Protein AF-A0A9R1WV50-F1 (afdb_monomer_lite)

pLDDT: mean 93.15, std 8.37, range [41.62, 98.31]

Secondary structure (DSSP, 8-state):
--------S-----------TTTTBGGGTBPP-GGGPPP----------S----SSS--GGGGSTTSGGGSGGGSS--HHHHHHHHHHHHHH----TTT-TTT-SS--GGGG--

Organism: Lactuca sativa (NCBI:txid4236)

Sequence (114 aa):
MNGVGFPNKAMQLVVSLWDGSSWATDGGKTKANWAHAPFLAHFQDFRIDGCVSSPSGPNKDCYSSRYPWNNQRFWQLNSRQLRAYENVKRKYMNYDYCTDRSRYRVPPPECHEW

Foldseek 3Di:
DDDDDDDDADDDDDDDDDFPCCQDPPGNPDGDDCVPDDDDDDDDDPDDDADDQDRVGGDPCRCPVVRVCNDPVNPDDDPVRVVVVVVCCVPPDPDDQQPPCVVPVPGDPVSPPD

Structure (mmCIF, N/CA/C/O backbone):
data_AF-A0A9R1WV50-F1
#
_entry.id   AF-A0A9R1WV50-F1
#
loop_
_atom_site.group_PDB
_atom_site.id
_atom_site.type_symbol
_atom_site.label_atom_id
_atom_site.label_alt_id
_atom_site.label_comp_id
_atom_site.label_asym_id
_atom_site.label_entity_id
_atom_site.label_seq_id
_atom_site.pdbx_PDB_ins_code
_atom_site.Cartn_x
_atom_site.Cartn_y
_atom_site.Cartn_z
_atom_site.occupancy
_atom_site.B_iso_or_equiv
_atom_site.auth_seq_id
_atom_site.auth_comp_id
_atom_site.auth_asym_id
_atom_site.auth_atom_id
_atom_site.pdbx_PDB_model_num
ATOM 1 N N . MET A 1 1 ? -0.495 -20.657 21.610 1.00 41.62 1 MET A N 1
ATOM 2 C CA . MET A 1 1 ? -0.640 -20.436 20.157 1.00 41.62 1 MET A CA 1
ATOM 3 C C . MET A 1 1 ? -0.513 -18.942 19.936 1.00 41.62 1 MET A C 1
ATOM 5 O O . MET A 1 1 ? -1.346 -18.210 20.451 1.00 41.62 1 MET A O 1
ATOM 9 N N . ASN A 1 2 ? 0.562 -18.485 19.298 1.00 59.00 2 ASN A N 1
ATOM 10 C CA . ASN A 1 2 ? 0.719 -17.067 18.972 1.00 59.00 2 ASN A CA 1
ATOM 11 C C . ASN A 1 2 ? 0.023 -16.838 17.626 1.00 59.00 2 ASN A C 1
ATOM 13 O O . ASN A 1 2 ? 0.347 -17.530 16.664 1.00 59.00 2 ASN A O 1
ATOM 17 N N . GLY A 1 3 ? -0.972 -15.951 17.586 1.00 78.00 3 GLY A N 1
ATOM 18 C CA . GLY A 1 3 ? -1.656 -15.579 16.345 1.00 78.00 3 GLY A CA 1
ATOM 19 C C . GLY A 1 3 ? -0.757 -14.772 15.402 1.00 78.00 3 GLY A C 1
ATOM 20 O O . GLY A 1 3 ? 0.368 -14.411 15.753 1.00 78.00 3 GLY A O 1
ATOM 21 N N . VAL A 1 4 ? -1.267 -14.466 14.209 1.00 88.56 4 VAL A N 1
ATOM 22 C CA . VAL A 1 4 ? -0.614 -13.537 13.274 1.00 88.56 4 VAL A CA 1
ATOM 23 C C . VAL A 1 4 ? -0.694 -12.117 13.843 1.00 88.56 4 VAL A C 1
ATOM 25 O O . VAL A 1 4 ? -1.720 -11.709 14.387 1.00 88.56 4 VAL A O 1
ATOM 28 N N . GLY A 1 5 ? 0.405 -11.363 13.767 1.00 90.81 5 GLY A N 1
ATOM 29 C CA . GLY A 1 5 ? 0.440 -9.982 14.245 1.00 90.81 5 GLY A CA 1
ATOM 30 C C . GLY A 1 5 ? -0.472 -9.077 13.414 1.00 90.81 5 GLY A C 1
ATOM 31 O O . GLY A 1 5 ? -0.422 -9.112 12.189 1.00 90.81 5 GLY A O 1
ATOM 32 N N . PHE A 1 6 ? -1.264 -8.235 14.078 1.00 91.31 6 PHE A N 1
ATOM 33 C CA . PHE A 1 6 ? -2.119 -7.237 13.431 1.00 91.31 6 PHE A CA 1
ATOM 34 C C . PHE A 1 6 ? -1.650 -5.811 13.778 1.00 91.31 6 PHE A C 1
ATOM 36 O O . PHE A 1 6 ? -1.229 -5.586 14.921 1.00 91.31 6 PHE A O 1
ATOM 43 N N . PRO A 1 7 ? -1.707 -4.837 12.843 1.00 91.81 7 PRO A N 1
ATOM 44 C CA . PRO A 1 7 ? -1.310 -3.456 13.116 1.00 91.81 7 PRO A CA 1
ATOM 45 C C . PRO A 1 7 ? -2.037 -2.865 14.333 1.00 91.81 7 PRO A C 1
ATOM 47 O O . PRO A 1 7 ? -3.260 -2.770 14.356 1.00 91.81 7 PRO A O 1
ATOM 50 N N . ASN A 1 8 ? -1.278 -2.457 15.355 1.00 89.31 8 ASN A N 1
ATOM 51 C CA . ASN A 1 8 ? -1.826 -1.963 16.629 1.00 89.31 8 ASN A CA 1
ATOM 52 C C . ASN A 1 8 ? -1.103 -0.725 17.192 1.00 89.31 8 ASN A C 1
ATOM 54 O O . ASN A 1 8 ? -1.302 -0.351 18.350 1.00 89.31 8 ASN A O 1
ATOM 58 N N . LYS A 1 9 ? -0.230 -0.102 16.396 1.00 90.88 9 LYS A N 1
ATOM 59 C CA . LYS A 1 9 ? 0.513 1.110 16.762 1.00 90.88 9 LYS A CA 1
ATOM 60 C C . LYS A 1 9 ? 0.006 2.291 15.946 1.00 90.88 9 LYS A C 1
ATOM 62 O O . LYS A 1 9 ? -0.463 2.111 14.827 1.00 90.88 9 LYS A O 1
ATOM 67 N N . ALA A 1 10 ? 0.120 3.494 16.506 1.00 93.31 10 ALA A N 1
ATOM 68 C CA . ALA A 1 10 ? -0.135 4.719 15.758 1.00 93.31 10 ALA A CA 1
ATOM 69 C C . ALA A 1 10 ? 0.799 4.792 14.537 1.00 93.31 10 ALA A C 1
ATOM 71 O O . ALA A 1 10 ? 1.978 4.449 14.638 1.00 93.31 10 ALA A O 1
ATOM 72 N N . MET A 1 11 ? 0.263 5.227 13.398 1.00 93.50 11 MET A N 1
ATOM 73 C CA . MET A 1 11 ? 0.974 5.296 12.119 1.00 93.50 11 MET A CA 1
ATOM 74 C C . MET A 1 11 ? 0.924 6.712 11.547 1.00 93.50 11 MET A C 1
ATOM 76 O O . MET A 1 11 ? 0.076 7.518 11.928 1.00 93.50 11 MET A O 1
ATOM 80 N N . GLN A 1 12 ? 1.818 6.987 10.601 1.00 92.81 12 GLN A N 1
ATOM 81 C CA . GLN A 1 12 ? 1.859 8.225 9.827 1.00 92.81 12 GLN A CA 1
ATOM 82 C C . GLN A 1 12 ? 1.684 7.920 8.338 1.00 92.81 12 GLN A C 1
ATOM 84 O O . GLN A 1 12 ? 2.138 6.880 7.856 1.00 92.81 12 GLN A O 1
ATOM 89 N N . LEU A 1 13 ? 1.046 8.834 7.610 1.00 92.69 13 LEU A N 1
ATOM 90 C CA . LEU A 1 13 ? 0.956 8.765 6.155 1.00 92.69 13 LEU A CA 1
ATOM 91 C C . LEU A 1 13 ? 2.217 9.379 5.545 1.00 92.69 13 LEU A C 1
ATOM 93 O O . LEU A 1 13 ? 2.600 10.493 5.896 1.00 92.69 13 LEU A O 1
ATOM 97 N N . VAL A 1 14 ? 2.852 8.647 4.632 1.00 94.56 14 VAL A N 1
ATOM 98 C CA . VAL A 1 14 ? 4.064 9.077 3.925 1.00 94.56 14 VAL A CA 1
ATOM 99 C C . VAL A 1 14 ? 3.858 8.846 2.436 1.00 94.56 14 VAL A C 1
ATOM 101 O O . VAL A 1 14 ? 3.403 7.780 2.027 1.00 94.56 14 VAL A O 1
ATOM 104 N N . VAL A 1 15 ? 4.217 9.838 1.626 1.00 94.25 15 VAL A N 1
ATOM 105 C CA . VAL A 1 15 ? 4.205 9.763 0.162 1.00 94.25 15 VAL A CA 1
ATOM 106 C C . VAL A 1 15 ? 5.616 10.060 -0.328 1.00 94.25 15 VAL A C 1
ATOM 108 O O . VAL A 1 15 ? 6.266 10.974 0.173 1.00 94.25 15 VAL A O 1
ATOM 111 N N . SER A 1 16 ? 6.112 9.270 -1.280 1.00 95.69 16 SER A N 1
ATOM 112 C CA . SER A 1 16 ? 7.456 9.438 -1.834 1.00 95.69 16 SER A CA 1
ATOM 113 C C . SER A 1 16 ? 7.510 9.009 -3.298 1.00 95.69 16 SER A C 1
ATOM 115 O O . SER A 1 16 ? 6.767 8.125 -3.723 1.00 95.69 16 SER A O 1
ATOM 117 N N . LEU A 1 17 ? 8.410 9.634 -4.054 1.00 97.25 17 LEU A N 1
ATOM 118 C CA . LEU A 1 17 ? 8.846 9.216 -5.384 1.00 97.25 17 LEU A CA 1
ATOM 119 C C . LEU A 1 17 ? 10.359 9.007 -5.298 1.00 97.25 17 LEU A C 1
ATOM 121 O O . LEU A 1 17 ? 11.080 9.930 -4.924 1.00 97.25 17 LEU A O 1
ATOM 125 N N . TRP A 1 18 ? 10.831 7.795 -5.581 1.00 97.12 18 TRP A N 1
ATOM 126 C CA . TRP A 1 18 ? 12.237 7.427 -5.410 1.00 97.12 18 TRP A CA 1
ATOM 127 C C . TRP A 1 18 ? 12.665 6.335 -6.399 1.00 97.12 18 TRP A C 1
ATOM 129 O O . TRP A 1 18 ? 11.828 5.671 -7.010 1.00 97.12 18 TRP A O 1
ATOM 139 N N . ASP A 1 19 ? 13.978 6.161 -6.561 1.00 97.94 19 ASP A N 1
ATOM 140 C CA . ASP A 1 19 ? 14.565 5.196 -7.497 1.00 97.94 19 ASP A CA 1
ATOM 141 C C . ASP A 1 19 ? 14.640 3.777 -6.904 1.00 97.94 19 ASP A C 1
ATOM 143 O O . ASP A 1 19 ? 15.530 3.452 -6.118 1.00 97.94 19 ASP A O 1
ATOM 147 N N . GLY A 1 20 ? 13.716 2.915 -7.332 1.00 97.62 20 GLY A N 1
ATOM 148 C CA . GLY A 1 20 ? 13.655 1.496 -6.973 1.00 97.62 20 GLY A CA 1
ATOM 149 C C . GLY A 1 20 ? 14.373 0.549 -7.942 1.00 97.62 20 GLY A C 1
ATOM 150 O O . GLY A 1 20 ? 14.023 -0.630 -7.995 1.00 97.62 20 GLY A O 1
ATOM 151 N N . SER A 1 21 ? 15.345 1.018 -8.733 1.00 98.00 21 SER A N 1
ATOM 152 C CA . SER A 1 21 ? 15.966 0.263 -9.839 1.00 98.00 21 SER A CA 1
ATOM 153 C C . SER A 1 21 ? 16.538 -1.115 -9.477 1.00 98.00 21 SER A C 1
ATOM 155 O O . SER A 1 21 ? 16.787 -1.930 -10.367 1.00 98.00 21 SER A O 1
ATOM 157 N N . SER A 1 22 ? 16.791 -1.417 -8.202 1.00 97.94 22 SER A N 1
ATOM 158 C CA . SER A 1 22 ? 17.239 -2.751 -7.783 1.00 97.94 22 SER A CA 1
ATOM 159 C C . SER A 1 22 ? 16.140 -3.819 -7.838 1.00 97.94 22 SER A C 1
ATOM 161 O O . SER A 1 22 ? 16.486 -4.994 -7.893 1.00 97.94 22 SER A O 1
ATOM 163 N N . TRP A 1 23 ? 14.853 -3.447 -7.868 1.00 97.31 23 TRP A N 1
ATOM 164 C CA . TRP A 1 23 ? 13.744 -4.413 -7.799 1.00 97.31 23 TRP A CA 1
ATOM 165 C C . TRP A 1 23 ? 12.462 -4.021 -8.557 1.00 97.31 23 TRP A C 1
ATOM 167 O O . TRP A 1 23 ? 11.707 -4.913 -8.935 1.00 97.31 23 TRP A O 1
ATOM 177 N N . ALA A 1 24 ? 12.197 -2.729 -8.784 1.00 97.31 24 ALA A N 1
ATOM 178 C CA . ALA A 1 24 ? 10.865 -2.228 -9.145 1.00 97.31 24 ALA A CA 1
ATOM 179 C C . ALA A 1 24 ? 10.330 -2.718 -10.504 1.00 97.31 24 ALA A C 1
ATOM 181 O O . ALA A 1 24 ? 9.182 -3.150 -10.586 1.00 97.31 24 ALA A O 1
ATOM 182 N N . THR A 1 25 ? 11.150 -2.679 -11.557 1.00 97.19 25 THR A N 1
ATOM 183 C CA . THR A 1 25 ? 10.733 -3.055 -12.920 1.00 97.19 25 THR A CA 1
ATOM 184 C C . THR A 1 25 ? 11.435 -4.336 -13.349 1.00 97.19 25 THR A C 1
ATOM 186 O O . THR A 1 25 ? 12.661 -4.433 -13.274 1.00 97.19 25 THR A O 1
ATOM 189 N N . ASP A 1 26 ? 10.663 -5.336 -13.782 1.00 96.12 26 ASP A N 1
ATOM 190 C CA . ASP A 1 26 ? 11.155 -6.656 -14.207 1.00 96.12 26 ASP A CA 1
ATOM 191 C C . ASP A 1 26 ? 12.059 -7.347 -13.169 1.00 96.12 26 ASP A C 1
ATOM 193 O O . ASP A 1 26 ? 13.071 -7.967 -13.508 1.00 96.12 26 ASP A O 1
ATOM 197 N N . GLY A 1 27 ? 11.738 -7.189 -11.880 1.00 95.38 27 GLY A N 1
ATOM 198 C CA . GLY A 1 27 ? 12.573 -7.686 -10.782 1.00 95.38 27 GLY A CA 1
ATOM 199 C C . GLY A 1 27 ? 13.946 -7.009 -10.712 1.00 95.38 27 GLY A C 1
ATOM 200 O O . GLY A 1 27 ? 14.916 -7.627 -10.284 1.00 95.38 27 GLY A O 1
ATOM 201 N N . GLY A 1 28 ? 14.046 -5.763 -11.183 1.00 97.50 28 GLY A N 1
ATOM 202 C CA . GLY A 1 28 ? 15.273 -4.972 -11.210 1.00 97.50 28 GLY A CA 1
ATOM 203 C C . GLY A 1 28 ? 16.093 -5.097 -12.495 1.00 97.50 28 GLY A C 1
ATOM 204 O O . GLY A 1 28 ? 17.185 -4.533 -12.555 1.00 97.50 28 GLY A O 1
ATOM 205 N N . LYS A 1 29 ? 15.621 -5.812 -13.524 1.00 97.88 29 LYS A N 1
ATOM 206 C CA . LYS A 1 29 ? 16.334 -5.917 -14.814 1.00 97.88 29 LYS A CA 1
ATOM 207 C C . LYS A 1 29 ? 16.284 -4.614 -15.610 1.00 97.88 29 LYS A C 1
ATOM 209 O O . LYS A 1 29 ? 17.280 -4.237 -16.222 1.00 97.88 29 LYS A O 1
ATOM 214 N N . THR A 1 30 ? 15.158 -3.909 -15.549 1.00 97.94 30 THR A N 1
ATOM 215 C CA . THR A 1 30 ? 14.962 -2.629 -16.232 1.00 97.94 30 THR A CA 1
ATOM 216 C C . THR A 1 30 ? 15.233 -1.491 -15.248 1.00 97.94 30 THR A C 1
ATOM 218 O O . THR A 1 30 ? 14.584 -1.390 -14.208 1.00 97.94 30 THR A O 1
ATOM 221 N N . LYS A 1 31 ? 16.233 -0.655 -15.550 1.00 98.00 31 LYS A N 1
ATOM 222 C CA . LYS A 1 31 ? 16.695 0.452 -14.694 1.00 98.00 31 LYS A CA 1
ATOM 223 C C . LYS A 1 31 ? 16.031 1.769 -15.089 1.00 98.00 31 LYS A C 1
ATOM 225 O O . LYS A 1 31 ? 15.657 1.948 -16.248 1.00 98.00 31 LYS A O 1
ATOM 230 N N . ALA A 1 32 ? 15.927 2.703 -14.147 1.00 97.38 32 ALA A N 1
ATOM 231 C CA . ALA A 1 32 ? 15.478 4.056 -14.446 1.00 97.38 32 ALA A CA 1
ATOM 232 C C . ALA A 1 32 ? 16.416 4.716 -15.471 1.00 97.38 32 ALA A C 1
ATOM 234 O O . ALA A 1 32 ? 17.627 4.803 -15.263 1.00 97.38 32 ALA A O 1
ATOM 235 N N . ASN A 1 33 ? 15.855 5.188 -16.586 1.00 97.62 33 ASN A N 1
ATOM 236 C CA . ASN A 1 33 ? 16.608 5.961 -17.564 1.00 97.62 33 ASN A CA 1
ATOM 237 C C . ASN A 1 33 ? 16.513 7.452 -17.231 1.00 97.62 33 ASN A C 1
ATOM 239 O O . ASN A 1 33 ? 15.540 8.120 -17.581 1.00 97.62 33 ASN A O 1
ATOM 243 N N . TRP A 1 34 ? 17.550 7.974 -16.585 1.00 97.50 34 TRP A N 1
ATOM 244 C CA . TRP A 1 34 ? 17.626 9.368 -16.152 1.00 97.50 34 TRP A CA 1
ATOM 245 C C . TRP A 1 34 ? 17.688 10.388 -17.297 1.00 97.50 34 TRP A C 1
ATOM 247 O O . TRP A 1 34 ? 17.440 11.565 -17.058 1.00 97.50 34 TRP A O 1
ATOM 257 N N . ALA A 1 35 ? 17.918 9.959 -18.543 1.00 98.31 35 ALA A N 1
ATOM 258 C CA . ALA A 1 35 ? 17.764 10.834 -19.708 1.00 98.31 35 ALA A CA 1
ATOM 259 C C . ALA A 1 35 ? 16.307 11.297 -19.922 1.00 98.31 35 ALA A C 1
ATOM 261 O O . ALA A 1 35 ? 16.082 12.290 -20.606 1.00 98.31 35 ALA A O 1
ATOM 262 N N . HIS A 1 36 ? 15.322 10.603 -19.337 1.00 97.44 36 HIS A N 1
ATOM 263 C CA . HIS A 1 36 ? 13.903 10.981 -19.379 1.00 97.44 36 HIS A CA 1
ATOM 264 C C . HIS A 1 36 ? 13.452 11.818 -18.172 1.00 97.44 36 HIS A C 1
ATOM 266 O O . HIS A 1 36 ? 12.255 12.024 -17.980 1.00 97.44 36 HIS A O 1
ATOM 272 N N . ALA A 1 37 ? 14.382 12.275 -17.333 1.00 97.06 37 ALA A N 1
ATOM 273 C CA . ALA A 1 37 ? 14.058 13.160 -16.224 1.00 97.06 37 ALA A CA 1
ATOM 274 C C . ALA A 1 37 ? 13.533 14.530 -16.728 1.00 97.06 37 ALA A C 1
ATOM 276 O O . ALA A 1 37 ? 13.921 14.973 -17.811 1.00 97.06 37 ALA A O 1
ATOM 277 N N . PRO A 1 38 ? 12.699 15.237 -15.937 1.00 97.56 38 PRO A N 1
ATOM 278 C CA . PRO A 1 38 ? 12.268 14.901 -14.578 1.00 97.56 38 PRO A CA 1
ATOM 279 C C . PRO A 1 38 ? 11.152 13.846 -14.524 1.00 97.56 38 PRO A C 1
ATOM 281 O O . PRO A 1 38 ? 10.206 13.871 -15.307 1.00 97.56 38 PRO A O 1
ATOM 284 N N . PHE A 1 39 ? 11.223 12.963 -13.525 1.00 97.75 39 PHE A N 1
ATOM 285 C CA . PHE A 1 39 ? 10.110 12.084 -13.165 1.00 97.75 39 PHE A CA 1
ATOM 286 C C . PHE A 1 39 ? 9.163 12.845 -12.237 1.00 97.75 39 PHE A C 1
ATOM 288 O O . PHE A 1 39 ? 9.560 13.247 -11.144 1.00 97.75 39 PHE A O 1
ATOM 295 N N . LEU A 1 40 ? 7.925 13.065 -12.675 1.00 97.81 40 LEU A N 1
ATOM 296 C CA . LEU A 1 40 ? 6.952 13.881 -11.952 1.00 97.81 40 LEU A CA 1
ATOM 297 C C . LEU A 1 40 ? 5.765 13.031 -11.500 1.00 97.81 40 LEU A C 1
ATOM 299 O O . LEU A 1 40 ? 5.168 12.304 -12.292 1.00 97.81 40 LEU A O 1
ATOM 303 N N . ALA A 1 41 ? 5.409 13.163 -10.224 1.00 97.25 41 ALA A N 1
ATOM 304 C CA . ALA A 1 41 ? 4.181 12.629 -9.654 1.00 97.25 41 ALA A CA 1
ATOM 305 C C . ALA A 1 41 ? 3.385 13.789 -9.048 1.00 97.25 41 ALA A C 1
ATOM 307 O O . ALA A 1 41 ? 3.900 14.536 -8.214 1.00 97.25 41 ALA A O 1
ATOM 308 N N . HIS A 1 42 ? 2.137 13.947 -9.483 1.00 96.19 42 HIS A N 1
ATOM 309 C CA . HIS A 1 42 ? 1.234 14.983 -8.993 1.00 96.19 42 HIS A CA 1
ATOM 310 C C . HIS A 1 42 ? 0.224 14.362 -8.030 1.00 96.19 42 HIS A C 1
ATOM 312 O O . HIS A 1 42 ? -0.403 13.352 -8.348 1.00 96.19 42 HIS A O 1
ATOM 318 N N . PHE A 1 43 ? 0.069 14.974 -6.859 1.00 94.62 43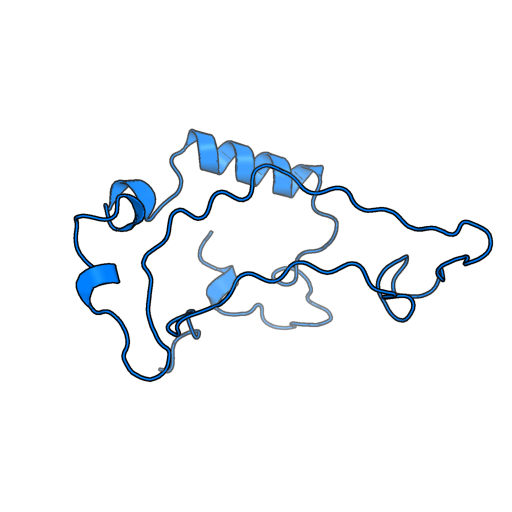 PHE A N 1
ATOM 319 C CA . PHE A 1 43 ? -0.820 14.510 -5.800 1.00 94.62 43 PHE A CA 1
ATOM 320 C C . PHE A 1 43 ? -1.817 15.615 -5.453 1.00 94.62 43 PHE A C 1
ATOM 322 O O . PHE A 1 43 ? -1.453 16.789 -5.397 1.00 94.62 43 PHE A O 1
ATOM 329 N N . GLN A 1 44 ? -3.063 15.232 -5.204 1.00 95.31 44 GLN A N 1
ATOM 330 C CA . GLN A 1 44 ? -4.152 16.128 -4.821 1.00 95.31 44 GLN A CA 1
ATOM 331 C C . GLN A 1 44 ? -5.087 15.413 -3.837 1.00 95.31 44 GLN A C 1
ATOM 333 O O . GLN A 1 44 ? -4.903 14.227 -3.561 1.00 95.31 44 GLN A O 1
ATOM 338 N N . ASP A 1 45 ? -6.083 16.131 -3.315 1.00 92.69 45 ASP A N 1
ATOM 339 C CA . ASP A 1 45 ? -7.132 15.581 -2.444 1.00 92.69 45 ASP A CA 1
ATOM 340 C C . ASP A 1 45 ? -6.606 14.913 -1.158 1.00 92.69 45 ASP A C 1
ATOM 342 O O . ASP A 1 45 ? -7.050 13.833 -0.763 1.00 92.69 45 ASP A O 1
ATOM 346 N N . PHE A 1 46 ? -5.675 15.578 -0.462 1.00 90.25 46 PHE A N 1
ATOM 347 C CA . PHE A 1 46 ? -5.134 15.138 0.831 1.00 90.25 46 PHE A CA 1
ATOM 348 C C . PHE A 1 46 ? -6.182 15.210 1.956 1.00 90.25 46 PHE A C 1
ATOM 350 O O . PHE A 1 46 ? -6.138 16.081 2.825 1.00 90.25 46 PHE A O 1
ATOM 357 N N . ARG A 1 47 ? -7.142 14.283 1.952 1.00 91.69 47 ARG A N 1
ATOM 358 C CA . ARG A 1 47 ? -8.154 14.142 3.000 1.00 91.69 47 ARG A CA 1
ATOM 359 C C . ARG A 1 47 ? -7.810 12.970 3.907 1.00 91.69 47 ARG A C 1
ATOM 361 O O . ARG A 1 47 ? -7.840 11.819 3.480 1.00 91.69 47 ARG A O 1
ATOM 368 N N . ILE A 1 48 ? -7.549 13.271 5.174 1.00 92.62 48 ILE A N 1
ATOM 369 C CA . ILE A 1 48 ? -7.303 12.268 6.209 1.00 92.62 48 ILE A CA 1
ATOM 370 C C . ILE A 1 48 ? -8.533 12.220 7.114 1.00 92.62 48 ILE A C 1
ATOM 372 O O . ILE A 1 48 ? -8.780 13.153 7.872 1.00 92.62 48 ILE A O 1
ATOM 376 N N . ASP A 1 49 ? -9.297 11.135 7.012 1.00 93.06 49 ASP A N 1
ATOM 377 C CA . ASP A 1 49 ? -10.341 10.780 7.974 1.00 93.06 49 ASP A CA 1
ATOM 378 C C . ASP A 1 49 ? -9.817 9.616 8.817 1.00 93.06 49 ASP A C 1
ATOM 380 O O . ASP A 1 49 ? -9.686 8.488 8.340 1.00 93.06 49 ASP A O 1
ATOM 384 N N . GLY A 1 50 ? -9.399 9.922 10.040 1.00 93.31 50 GLY A N 1
ATOM 385 C CA . GLY A 1 50 ? -8.745 8.972 10.925 1.00 93.31 50 GLY A CA 1
ATOM 386 C C . GLY A 1 50 ? -8.803 9.429 12.373 1.00 93.31 50 GLY A C 1
ATOM 387 O O . GLY A 1 50 ? -9.073 10.592 12.669 1.00 93.31 50 GLY A O 1
ATOM 388 N N . CYS A 1 51 ? -8.527 8.506 13.291 1.00 94.88 51 CYS A N 1
ATOM 389 C CA . CYS A 1 51 ? -8.412 8.835 14.703 1.00 94.88 51 CYS A CA 1
ATOM 390 C C . CYS A 1 51 ? -6.961 9.174 15.062 1.00 94.88 51 CYS A C 1
ATOM 392 O O . CYS A 1 51 ? -6.068 8.330 14.971 1.00 94.88 51 CYS A O 1
ATOM 394 N N . VAL A 1 52 ? -6.725 10.418 15.483 1.00 93.88 52 VAL A N 1
ATOM 395 C CA . VAL A 1 52 ? -5.394 10.896 15.876 1.00 93.88 52 VAL A CA 1
ATOM 396 C C . VAL A 1 52 ? -4.958 10.217 17.176 1.00 93.88 52 VAL A C 1
ATOM 398 O O . VAL A 1 52 ? -5.682 10.221 18.175 1.00 93.88 52 VAL A O 1
ATOM 401 N N . SER A 1 53 ? -3.753 9.648 17.166 1.00 93.94 53 SER A N 1
ATOM 402 C CA . SER A 1 53 ? -3.164 8.928 18.294 1.00 93.94 53 SER A CA 1
ATOM 403 C C . SER A 1 53 ? -1.648 9.117 18.318 1.00 93.94 53 SER A C 1
ATOM 405 O O . SER A 1 53 ? -1.010 9.130 17.268 1.00 93.94 53 SER A O 1
ATOM 407 N N . SER A 1 54 ? -1.056 9.212 19.512 1.00 89.56 54 SER A N 1
ATOM 408 C CA . SER A 1 54 ? 0.401 9.267 19.689 1.00 89.56 54 SER A CA 1
ATOM 409 C C . SER A 1 54 ? 0.975 7.870 19.967 1.00 89.56 54 SER A C 1
ATOM 411 O O . SER A 1 54 ? 0.337 7.092 20.682 1.00 89.56 54 SER A O 1
ATOM 413 N N . PRO A 1 55 ? 2.193 7.540 19.492 1.00 85.62 55 PRO A N 1
ATOM 414 C CA . PRO A 1 55 ? 2.898 6.326 19.904 1.00 85.62 55 PRO A CA 1
ATOM 415 C C . PRO A 1 55 ? 3.150 6.246 21.419 1.00 85.62 55 PRO A C 1
ATOM 417 O O . PRO A 1 55 ? 3.114 5.155 21.984 1.00 85.62 55 PRO A O 1
ATOM 420 N N . SER A 1 56 ? 3.388 7.388 22.077 1.00 87.81 56 SER A N 1
ATOM 421 C CA . SER A 1 56 ? 3.679 7.476 23.519 1.00 87.81 56 SER A CA 1
ATOM 422 C C . SER A 1 56 ? 2.430 7.525 24.402 1.00 87.81 56 SER A C 1
ATOM 424 O O . SER A 1 56 ? 2.517 7.315 25.609 1.00 87.81 56 SER A O 1
ATOM 426 N N . GLY A 1 57 ? 1.264 7.776 23.808 1.00 86.06 57 GLY A N 1
ATOM 427 C CA . GLY A 1 57 ? -0.017 7.857 24.500 1.00 86.06 57 GLY A CA 1
ATOM 428 C C . GLY A 1 57 ? -1.148 7.498 23.543 1.00 86.06 57 GLY A C 1
ATOM 429 O O . GLY A 1 57 ? -1.748 8.407 22.963 1.00 86.06 57 GLY A O 1
ATOM 430 N N . PRO A 1 58 ? -1.416 6.195 23.331 1.00 87.12 58 PRO A N 1
ATOM 431 C CA . PRO A 1 58 ? -2.439 5.765 22.394 1.00 87.12 58 PRO A CA 1
ATOM 432 C C . PRO A 1 58 ? -3.815 6.308 22.773 1.00 87.12 58 PRO A C 1
ATOM 434 O O . PRO A 1 58 ? -4.270 6.145 23.909 1.00 87.12 58 PRO A O 1
ATOM 437 N N . ASN A 1 59 ? -4.494 6.930 21.813 1.00 92.31 59 ASN A N 1
ATOM 438 C CA . ASN A 1 59 ? -5.831 7.457 22.023 1.00 92.31 59 ASN A CA 1
ATOM 439 C C . ASN A 1 59 ? 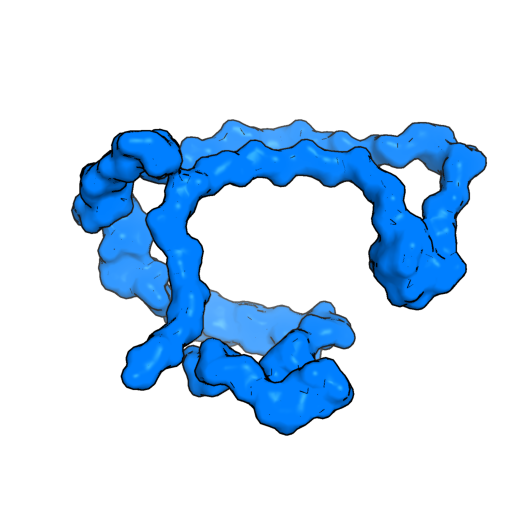-6.841 6.301 22.060 1.00 92.31 59 ASN A C 1
ATOM 441 O O . ASN A 1 59 ? -7.156 5.690 21.040 1.00 92.31 59 ASN A O 1
ATOM 445 N N . LYS A 1 60 ? -7.365 5.995 23.251 1.00 91.06 60 LYS A N 1
ATOM 446 C CA . LYS A 1 60 ? -8.352 4.920 23.434 1.00 91.06 60 LYS A CA 1
ATOM 447 C C . LYS A 1 60 ? -9.701 5.227 22.776 1.00 91.06 60 LYS A C 1
ATOM 449 O O . LYS A 1 60 ? -10.442 4.294 22.486 1.00 91.06 60 LYS A O 1
ATOM 454 N N . ASP A 1 61 ? -10.015 6.496 22.511 1.00 93.75 61 ASP A N 1
ATOM 455 C CA . ASP A 1 61 ? -11.254 6.869 21.822 1.00 93.75 61 ASP A CA 1
ATOM 456 C C . ASP A 1 61 ? -11.284 6.356 20.375 1.00 93.75 61 ASP A C 1
ATOM 458 O O . ASP A 1 61 ? -12.361 6.166 19.827 1.00 93.75 61 ASP A O 1
ATOM 462 N N . CYS A 1 62 ? -10.136 6.012 19.777 1.00 94.31 62 CYS A N 1
ATOM 463 C CA . CYS A 1 62 ? -10.086 5.414 18.439 1.00 94.31 62 CYS A CA 1
ATOM 464 C C . CYS A 1 62 ? -10.859 4.096 18.309 1.00 94.31 62 CYS A C 1
ATOM 466 O O . CYS A 1 62 ? -11.186 3.699 17.194 1.00 94.31 62 CYS A O 1
ATOM 468 N N . TYR A 1 63 ? -11.168 3.434 19.427 1.00 92.12 63 TYR A N 1
ATOM 469 C CA . TYR A 1 63 ? -11.984 2.219 19.475 1.00 92.12 63 TYR A CA 1
ATOM 470 C C . TYR A 1 63 ? -13.476 2.500 19.717 1.00 92.12 63 TYR A C 1
ATOM 472 O O . TYR A 1 63 ? -14.274 1.568 19.792 1.00 92.12 63 TYR A O 1
ATOM 480 N N . SER A 1 64 ? -13.877 3.764 19.880 1.00 94.81 64 SER A N 1
ATOM 481 C CA . SER A 1 64 ? -15.260 4.117 20.186 1.00 94.81 64 SER A CA 1
ATOM 482 C C . SER A 1 64 ? -16.170 3.981 18.965 1.00 94.81 64 SER A C 1
ATOM 484 O O . SER A 1 64 ? -15.743 4.049 17.810 1.00 94.81 64 SER A O 1
ATOM 486 N N . SER A 1 65 ? -17.469 3.828 19.218 1.00 94.56 65 SER A N 1
ATOM 487 C CA . SER A 1 65 ? -18.500 3.733 18.178 1.00 94.56 65 SER A CA 1
ATOM 488 C C . SER A 1 65 ? -18.736 5.038 17.407 1.00 94.56 65 SER A C 1
ATOM 490 O O . SER A 1 65 ? -19.526 5.047 16.464 1.00 94.56 65 SER A O 1
ATOM 492 N N . ARG A 1 66 ? -18.062 6.137 17.785 1.00 93.75 66 ARG A N 1
ATOM 493 C CA . ARG A 1 66 ? -18.121 7.422 17.071 1.00 93.75 66 ARG A CA 1
ATOM 494 C C . ARG A 1 66 ? -17.510 7.327 15.678 1.00 93.75 66 ARG A C 1
ATOM 496 O O . ARG A 1 66 ? -17.957 8.019 14.769 1.00 93.75 66 ARG A O 1
ATOM 503 N N . TYR A 1 67 ? -16.506 6.470 15.516 1.00 95.38 67 TYR A N 1
ATOM 504 C CA . TYR A 1 67 ? -15.832 6.270 14.245 1.00 95.38 67 TYR A CA 1
ATOM 505 C C . TYR A 1 67 ? -16.574 5.228 13.399 1.00 95.38 67 TYR A C 1
ATOM 507 O O . TYR A 1 67 ? -16.731 4.086 13.845 1.00 95.38 67 TYR A O 1
ATOM 515 N N . PRO A 1 68 ? -17.018 5.568 12.172 1.00 94.31 68 PRO A N 1
ATOM 516 C CA . PRO A 1 68 ? -17.855 4.681 11.374 1.00 94.31 68 PRO A CA 1
ATOM 517 C C . PRO A 1 68 ? -17.232 3.309 11.127 1.00 94.31 68 PRO A C 1
ATOM 519 O O . PRO A 1 68 ? -17.951 2.320 11.204 1.00 94.31 68 PRO A O 1
ATOM 522 N N . TRP A 1 69 ? -15.919 3.234 10.885 1.00 94.44 69 TRP A N 1
ATOM 523 C CA . TRP A 1 69 ? -15.198 1.982 10.612 1.00 94.44 69 TRP A CA 1
ATOM 524 C C . TRP A 1 69 ? -15.202 0.985 11.778 1.00 94.44 69 TRP A C 1
ATOM 526 O O . TRP A 1 69 ? -15.003 -0.204 11.551 1.00 94.44 69 TRP A O 1
ATOM 536 N N . ASN A 1 70 ? -15.494 1.429 13.005 1.00 95.69 70 ASN A N 1
ATOM 537 C CA . ASN A 1 70 ? -15.659 0.531 14.151 1.00 95.69 70 ASN A CA 1
ATOM 538 C C . ASN A 1 70 ? -17.030 -0.165 14.168 1.00 95.69 70 ASN A C 1
ATOM 540 O O . ASN A 1 70 ? -17.233 -1.098 14.943 1.00 95.69 70 ASN A O 1
ATOM 544 N N . ASN A 1 71 ? -17.979 0.247 13.321 1.00 95.44 71 ASN A N 1
ATOM 545 C CA . ASN A 1 71 ? -19.268 -0.427 13.199 1.00 95.44 71 ASN A CA 1
ATOM 546 C C . ASN A 1 71 ? -19.114 -1.790 12.503 1.00 95.44 71 ASN A C 1
ATOM 548 O O . ASN A 1 71 ? -18.472 -1.889 11.458 1.00 95.44 71 ASN A O 1
ATOM 552 N N . GLN A 1 72 ? -19.794 -2.810 13.034 1.00 94.31 72 GLN A N 1
ATOM 553 C CA . GLN A 1 72 ? -19.762 -4.189 12.536 1.00 94.31 72 GLN A CA 1
ATOM 554 C C . GLN A 1 72 ? -20.017 -4.320 11.027 1.00 94.31 72 GLN A C 1
ATOM 556 O O . GLN A 1 72 ? -19.435 -5.185 10.377 1.00 94.31 72 GLN A O 1
ATOM 561 N N . ARG A 1 73 ? -20.825 -3.430 10.435 1.00 93.62 73 ARG A N 1
ATOM 562 C 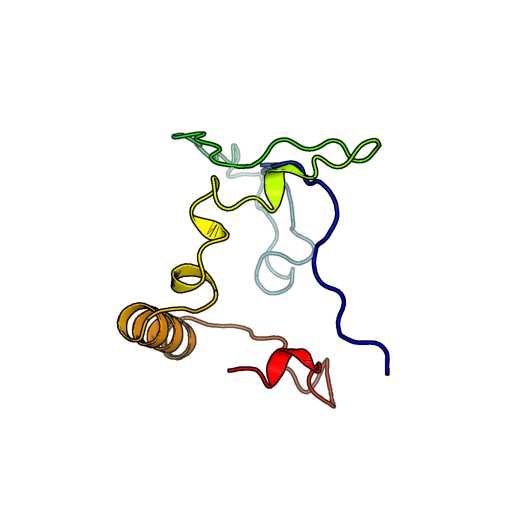CA . ARG A 1 73 ? -21.092 -3.425 8.986 1.00 93.62 73 ARG A CA 1
ATOM 563 C C . ARG A 1 73 ? -19.847 -3.204 8.115 1.00 93.62 73 ARG A C 1
ATOM 565 O O . ARG A 1 73 ? -19.921 -3.442 6.916 1.00 93.62 73 ARG A O 1
ATOM 572 N N . PHE A 1 74 ? -18.752 -2.698 8.686 1.00 94.25 74 PHE A N 1
ATOM 573 C CA . PHE A 1 74 ? -17.480 -2.462 7.995 1.00 94.25 74 PHE A CA 1
ATOM 574 C C . PHE A 1 74 ? -16.395 -3.480 8.352 1.00 94.25 74 PHE A C 1
ATOM 576 O O . PHE A 1 74 ? -15.291 -3.387 7.826 1.00 94.25 74 PHE A O 1
ATOM 583 N N . TRP A 1 75 ? -16.679 -4.452 9.222 1.00 93.19 75 TRP A N 1
ATOM 584 C CA . TRP A 1 75 ? -15.698 -5.482 9.584 1.00 93.19 75 TRP A CA 1
ATOM 585 C C . TRP A 1 75 ? -15.488 -6.506 8.469 1.00 93.19 75 TRP A C 1
ATOM 587 O O . TRP A 1 75 ?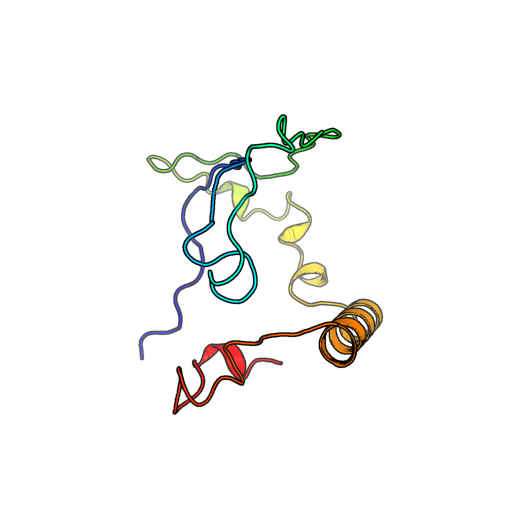 -14.486 -7.212 8.459 1.00 93.19 75 TRP A O 1
ATOM 597 N N . GLN A 1 76 ? -16.431 -6.591 7.530 1.00 93.94 76 GLN A N 1
ATOM 598 C CA . GLN A 1 76 ? -16.355 -7.461 6.367 1.00 93.94 76 GLN A CA 1
ATOM 599 C C . GLN A 1 76 ? -16.847 -6.725 5.126 1.00 93.94 76 GLN A C 1
ATOM 601 O O . GLN A 1 76 ? -17.683 -5.819 5.197 1.00 93.94 76 GLN A O 1
ATOM 606 N N . LEU A 1 77 ? -16.341 -7.144 3.969 1.00 95.31 77 LEU A N 1
ATOM 607 C CA . LEU A 1 77 ? -16.856 -6.689 2.686 1.00 95.31 77 LEU A CA 1
ATOM 608 C C . LEU A 1 77 ? -18.274 -7.226 2.480 1.00 95.31 77 LEU A C 1
ATOM 610 O O . LEU A 1 77 ? -18.553 -8.398 2.722 1.00 95.31 77 LEU A O 1
ATOM 614 N N . ASN A 1 78 ? -19.170 -6.390 1.959 1.00 95.69 78 ASN A N 1
ATOM 615 C CA . ASN A 1 78 ? -20.463 -6.888 1.498 1.00 95.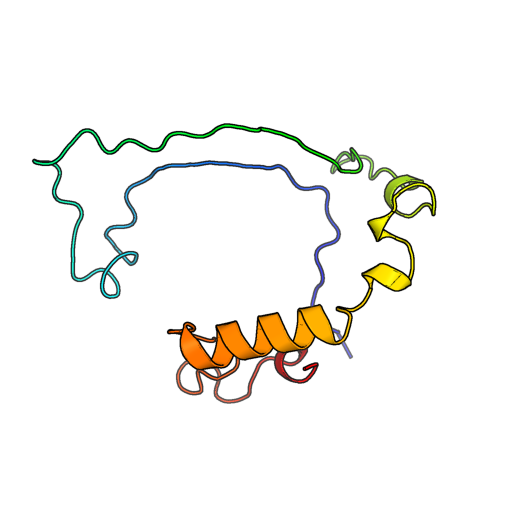69 78 ASN A CA 1
ATOM 616 C C . ASN A 1 78 ? -20.302 -7.730 0.218 1.00 95.69 78 ASN A C 1
ATOM 618 O O . ASN A 1 78 ? -19.294 -7.648 -0.486 1.00 95.69 78 ASN A O 1
ATOM 622 N N . SER A 1 79 ? -21.333 -8.493 -0.156 1.00 96.88 79 SER A N 1
ATOM 623 C CA . SER A 1 79 ? -21.249 -9.427 -1.288 1.00 96.88 79 SER A CA 1
ATOM 624 C C . SER A 1 79 ? -20.910 -8.760 -2.628 1.00 96.88 79 SER A C 1
ATOM 626 O O . SER A 1 79 ? -20.317 -9.391 -3.499 1.00 96.88 79 SER A O 1
ATOM 628 N N . ARG A 1 80 ? -21.283 -7.487 -2.833 1.00 98.00 80 ARG A N 1
ATOM 629 C CA . ARG A 1 80 ? -20.928 -6.753 -4.059 1.00 98.00 80 ARG A CA 1
ATOM 630 C C . ARG A 1 80 ? -19.448 -6.373 -4.062 1.00 98.00 80 ARG A C 1
ATOM 632 O O . ARG A 1 80 ? -18.805 -6.510 -5.099 1.00 98.00 80 ARG A O 1
ATOM 639 N N . GLN A 1 81 ? -18.928 -5.912 -2.927 1.00 97.69 81 GLN A N 1
ATOM 640 C CA . GLN A 1 81 ? -17.511 -5.592 -2.755 1.00 97.69 81 GLN A CA 1
ATOM 641 C C . GLN A 1 81 ? -16.641 -6.845 -2.885 1.00 97.69 81 GLN A C 1
ATOM 643 O O . GLN A 1 81 ? -15.647 -6.805 -3.601 1.00 97.69 81 GLN A O 1
ATOM 648 N N . LEU A 1 82 ? -17.056 -7.963 -2.282 1.00 96.75 82 LEU A N 1
ATOM 649 C CA . LEU A 1 82 ? -16.340 -9.235 -2.375 1.00 96.75 82 LEU A CA 1
ATOM 650 C C . LEU A 1 82 ? -16.234 -9.721 -3.828 1.00 96.75 82 LEU A C 1
ATOM 652 O O . LEU A 1 82 ? -15.141 -10.000 -4.305 1.00 96.75 82 LEU A O 1
ATOM 656 N N . ARG A 1 83 ? -17.337 -9.694 -4.590 1.00 97.69 83 ARG A N 1
ATOM 657 C CA . ARG A 1 83 ? -17.309 -10.033 -6.025 1.00 97.69 83 ARG A CA 1
ATOM 658 C C . ARG A 1 83 ? -16.399 -9.117 -6.842 1.00 97.69 83 ARG A C 1
ATOM 660 O O . ARG A 1 83 ? -15.775 -9.566 -7.801 1.00 97.69 83 ARG A O 1
ATOM 667 N N . ALA A 1 84 ? -16.347 -7.826 -6.509 1.00 98.25 84 ALA A N 1
ATOM 668 C CA . ALA A 1 84 ? -15.446 -6.889 -7.176 1.00 98.25 84 ALA A CA 1
ATOM 669 C C . ALA A 1 84 ? -13.979 -7.218 -6.859 1.00 98.25 84 ALA A C 1
ATOM 671 O O . ALA A 1 84 ? -13.162 -7.291 -7.775 1.00 98.25 84 ALA A O 1
ATOM 672 N N . TYR A 1 85 ? -13.671 -7.492 -5.590 1.00 96.75 85 TYR A N 1
ATOM 673 C CA . TYR A 1 85 ? -12.357 -7.947 -5.139 1.00 96.75 85 TYR A CA 1
ATOM 674 C C . TYR A 1 85 ? -11.919 -9.237 -5.851 1.00 96.75 85 TYR A C 1
ATOM 676 O O . TYR A 1 85 ? -10.843 -9.274 -6.446 1.00 96.75 85 TYR A O 1
ATOM 684 N N . GLU A 1 86 ? -12.777 -10.259 -5.899 1.00 96.12 86 GLU A N 1
ATOM 685 C CA . GLU A 1 86 ? -12.512 -11.520 -6.606 1.00 96.12 86 GLU A CA 1
ATOM 686 C C . GLU A 1 86 ? -12.279 -11.314 -8.106 1.00 96.12 86 GLU A C 1
ATOM 688 O O . GLU A 1 86 ? -11.395 -11.934 -8.700 1.00 96.12 86 GLU A O 1
ATOM 693 N N . ASN A 1 87 ? -13.054 -10.427 -8.741 1.00 97.88 87 ASN A N 1
ATOM 694 C CA . ASN A 1 87 ? -12.872 -10.101 -10.153 1.00 97.88 87 ASN A CA 1
ATOM 695 C C . ASN A 1 87 ? -11.492 -9.489 -10.404 1.00 97.88 87 ASN A C 1
ATOM 697 O O . ASN A 1 87 ? -10.819 -9.892 -11.354 1.00 97.88 87 ASN A O 1
ATOM 701 N N . VAL A 1 88 ? -11.067 -8.566 -9.533 1.00 97.81 88 VAL A N 1
ATOM 702 C CA . VAL A 1 88 ? -9.749 -7.935 -9.621 1.00 97.81 88 VAL A CA 1
ATOM 703 C C . VAL A 1 88 ? -8.644 -8.967 -9.437 1.00 97.81 88 VAL A C 1
ATOM 705 O O . VAL A 1 88 ? -7.761 -9.055 -10.291 1.00 97.81 88 VAL A O 1
ATOM 708 N N . LYS A 1 89 ? -8.735 -9.807 -8.396 1.00 96.25 89 LYS A N 1
ATOM 709 C CA . LYS A 1 89 ? -7.768 -10.887 -8.159 1.00 96.25 89 LYS A CA 1
ATOM 710 C C . LYS A 1 89 ? -7.650 -11.828 -9.348 1.00 96.25 89 LYS A C 1
ATOM 712 O O . LYS A 1 89 ? -6.545 -12.137 -9.770 1.00 96.25 89 LYS A O 1
ATOM 717 N N . ARG A 1 90 ? -8.776 -12.258 -9.921 1.00 96.44 90 ARG A N 1
ATOM 718 C CA . ARG A 1 90 ? -8.777 -13.213 -11.037 1.00 96.44 90 ARG A CA 1
ATOM 719 C C . ARG A 1 90 ? -8.207 -12.629 -12.329 1.00 96.44 90 ARG A C 1
ATOM 721 O O . ARG A 1 90 ? -7.642 -13.376 -13.118 1.00 96.44 90 ARG A O 1
ATOM 728 N N . LYS A 1 91 ? -8.428 -11.339 -12.598 1.00 97.81 91 LYS A N 1
ATOM 729 C CA . LYS A 1 91 ? -8.128 -10.744 -13.910 1.00 97.81 91 LYS A CA 1
ATOM 730 C C . LYS A 1 91 ? -6.837 -9.933 -13.970 1.00 97.81 91 LYS A C 1
ATOM 732 O O . LYS A 1 91 ? -6.268 -9.838 -15.050 1.00 97.81 91 LYS A O 1
ATOM 737 N N . TYR A 1 92 ? -6.420 -9.315 -12.866 1.00 97.94 92 TYR A N 1
ATOM 738 C CA . TYR A 1 92 ? -5.372 -8.286 -12.888 1.00 97.94 92 TYR A CA 1
ATOM 739 C C . TYR A 1 92 ? -4.225 -8.535 -11.896 1.00 97.94 92 TYR A C 1
ATOM 741 O O . TYR A 1 92 ? -3.264 -7.770 -11.877 1.00 97.94 92 TYR A O 1
ATOM 749 N N . MET A 1 93 ? -4.302 -9.569 -11.053 1.00 96.94 93 MET A N 1
ATOM 750 C CA . MET A 1 93 ? -3.260 -9.859 -10.066 1.00 96.94 93 MET A CA 1
ATOM 751 C C . MET A 1 93 ? -2.104 -10.638 -10.701 1.00 96.94 93 MET A C 1
ATOM 753 O O . MET A 1 93 ? -2.278 -11.778 -11.119 1.00 96.94 93 MET A O 1
ATOM 757 N N . ASN A 1 94 ? -0.917 -10.030 -10.733 1.00 96.12 94 ASN A N 1
ATOM 758 C CA . ASN A 1 94 ? 0.285 -10.638 -11.322 1.00 96.12 94 ASN A CA 1
ATOM 759 C C . ASN A 1 94 ? 1.162 -11.393 -10.307 1.00 96.12 94 ASN A C 1
ATOM 761 O O . ASN A 1 94 ? 2.011 -12.186 -10.700 1.00 96.12 94 ASN A O 1
ATOM 765 N N . TYR A 1 95 ? 0.990 -11.136 -9.009 1.00 95.81 95 TYR A N 1
ATOM 766 C CA . TYR A 1 95 ? 1.740 -11.787 -7.935 1.00 95.81 95 TYR A CA 1
ATOM 767 C C . TYR A 1 95 ? 0.896 -11.830 -6.657 1.00 95.81 95 TYR A C 1
ATOM 769 O O . TYR A 1 95 ? 0.244 -10.843 -6.316 1.00 95.81 95 TYR A O 1
ATOM 777 N N . ASP A 1 96 ? 0.937 -12.959 -5.947 1.00 95.94 96 ASP A N 1
ATOM 778 C CA . ASP A 1 96 ? 0.283 -13.160 -4.652 1.00 95.94 96 ASP A CA 1
ATOM 779 C C . ASP A 1 96 ? 1.148 -14.067 -3.765 1.00 95.94 96 ASP A C 1
ATOM 781 O O . ASP A 1 96 ? 1.333 -15.254 -4.055 1.00 95.94 96 ASP A O 1
ATOM 785 N N . TYR A 1 97 ? 1.650 -13.513 -2.660 1.00 96.00 97 TYR A N 1
ATOM 786 C CA . TYR A 1 97 ? 2.515 -14.226 -1.720 1.00 96.00 97 TYR A CA 1
ATOM 787 C C . TYR A 1 97 ? 1.833 -15.445 -1.075 1.00 96.00 97 TYR A C 1
ATOM 789 O O . TYR A 1 97 ? 2.519 -16.411 -0.749 1.00 96.00 97 TYR A O 1
ATOM 797 N N . CYS A 1 98 ? 0.500 -15.453 -0.949 1.00 95.12 98 CYS A N 1
ATOM 798 C CA . CYS A 1 98 ? -0.245 -16.594 -0.415 1.00 95.12 98 CYS A CA 1
ATOM 799 C C . CYS A 1 98 ? -0.163 -17.830 -1.324 1.00 95.12 98 CYS A C 1
ATOM 801 O O . CYS A 1 98 ? -0.261 -18.972 -0.857 1.00 95.12 98 CYS A O 1
ATOM 803 N N . THR A 1 99 ? 0.037 -17.613 -2.628 1.00 95.31 99 THR A N 1
ATOM 804 C CA . THR A 1 99 ? 0.163 -18.670 -3.646 1.00 95.31 99 THR A CA 1
ATOM 805 C C . THR A 1 99 ? 1.606 -18.950 -4.061 1.00 95.31 99 THR A C 1
ATOM 807 O O . THR A 1 99 ? 1.862 -19.965 -4.710 1.00 95.31 99 THR A O 1
ATOM 810 N N . ASP A 1 100 ? 2.561 -18.111 -3.652 1.00 96.94 100 ASP A N 1
ATOM 811 C CA . ASP A 1 100 ? 3.980 -18.299 -3.944 1.00 96.94 100 ASP A CA 1
ATOM 812 C C . ASP A 1 100 ? 4.569 -19.445 -3.107 1.00 96.94 100 ASP A C 1
ATOM 814 O O . ASP A 1 100 ? 5.111 -19.258 -2.016 1.00 96.94 100 ASP A O 1
ATOM 818 N N . ARG A 1 101 ? 4.481 -20.662 -3.652 1.00 96.25 101 ARG A N 1
ATOM 819 C CA . ARG A 1 101 ? 5.029 -21.881 -3.039 1.00 96.25 101 ARG A CA 1
ATOM 820 C C . ARG A 1 101 ? 6.552 -21.947 -3.072 1.00 96.25 101 ARG A C 1
ATOM 822 O O . ARG A 1 101 ? 7.133 -22.730 -2.322 1.00 96.25 101 ARG A O 1
ATOM 829 N N . SER A 1 102 ? 7.197 -21.137 -3.914 1.00 96.81 102 SER A N 1
ATOM 830 C CA . SER A 1 102 ? 8.657 -21.073 -3.975 1.00 96.81 102 SER A CA 1
ATOM 831 C C . SER A 1 102 ? 9.218 -20.347 -2.753 1.00 96.81 102 SER A C 1
ATOM 833 O O . SER A 1 102 ? 10.168 -20.821 -2.129 1.00 96.81 102 SER A O 1
ATOM 835 N N . ARG A 1 103 ? 8.564 -19.250 -2.355 1.00 96.69 103 ARG A N 1
ATOM 836 C CA . ARG A 1 103 ? 8.896 -18.467 -1.165 1.00 96.69 103 ARG A CA 1
ATOM 837 C C . ARG A 1 103 ? 8.305 -19.066 0.109 1.00 96.69 103 ARG A C 1
ATOM 839 O O . ARG A 1 103 ? 9.001 -19.166 1.116 1.00 96.69 103 ARG A O 1
ATOM 846 N N . TYR A 1 104 ? 7.042 -19.488 0.059 1.00 96.06 104 TYR A N 1
ATOM 847 C CA . TYR A 1 104 ? 6.292 -20.038 1.187 1.00 96.06 104 TYR A CA 1
ATOM 848 C C . TYR A 1 104 ? 5.792 -21.447 0.867 1.00 96.06 104 TYR A C 1
ATOM 850 O O . TYR A 1 104 ? 4.682 -21.642 0.364 1.00 96.06 104 TYR A O 1
ATOM 858 N N . ARG A 1 105 ? 6.611 -22.457 1.198 1.00 96.00 105 ARG A N 1
ATOM 859 C CA . ARG A 1 105 ? 6.252 -23.878 1.015 1.00 96.00 105 ARG A CA 1
ATOM 860 C C . ARG A 1 105 ? 4.909 -24.216 1.666 1.00 96.00 105 ARG A C 1
ATOM 862 O O . ARG A 1 105 ? 4.087 -24.894 1.059 1.00 96.00 105 ARG A O 1
ATOM 869 N N . VAL A 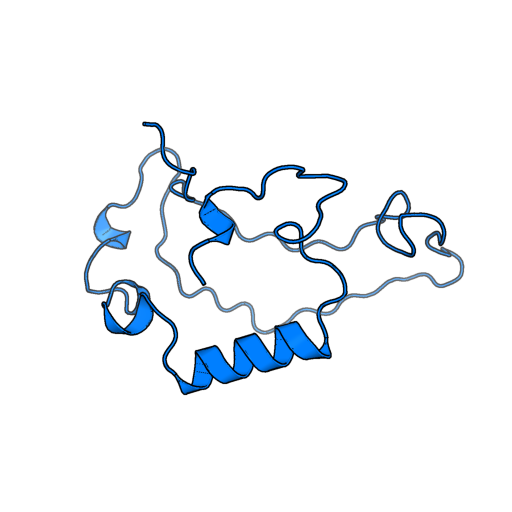1 106 ? 4.705 -23.712 2.882 1.00 94.69 106 VAL A N 1
ATOM 870 C CA . VAL A 1 106 ? 3.413 -23.694 3.570 1.00 94.69 106 VAL A CA 1
ATOM 871 C C . VAL A 1 106 ? 2.921 -22.245 3.554 1.00 94.69 106 VAL A C 1
ATOM 873 O O . VAL A 1 106 ? 3.690 -21.371 3.967 1.00 94.69 106 VAL A O 1
ATOM 876 N N . PRO A 1 107 ? 1.704 -21.969 3.052 1.00 94.31 107 PRO A N 1
ATOM 877 C CA . PRO A 1 107 ? 1.165 -20.617 3.055 1.00 94.31 107 PRO A CA 1
ATOM 878 C C . PRO A 1 107 ? 1.113 -20.028 4.473 1.00 94.31 107 PRO A C 1
ATOM 880 O O . PRO A 1 107 ? 0.860 -20.765 5.431 1.00 94.31 107 PRO A O 1
ATOM 883 N N . PRO A 1 108 ? 1.341 -18.712 4.616 1.00 93.06 108 PRO A N 1
ATOM 884 C CA . PRO A 1 108 ? 1.150 -18.018 5.884 1.00 93.06 108 PRO A CA 1
ATOM 885 C C . PRO A 1 108 ? -0.276 -18.200 6.451 1.00 93.06 108 PRO A C 1
ATOM 887 O O . PRO A 1 108 ? -1.222 -18.321 5.666 1.00 93.06 108 PRO A O 1
ATOM 890 N N . PRO A 1 109 ? -0.463 -18.240 7.787 1.00 92.50 109 PRO A N 1
ATOM 891 C CA . PRO A 1 109 ? -1.751 -18.592 8.396 1.00 92.50 109 PRO A CA 1
ATOM 892 C C . PRO A 1 109 ? -2.926 -17.685 7.994 1.00 92.50 109 PRO A C 1
ATOM 894 O O . PRO A 1 109 ? -4.053 -18.159 7.886 1.00 92.50 109 PRO A O 1
ATOM 897 N N . GLU A 1 110 ? -2.669 -16.405 7.730 1.00 91.94 110 GLU A N 1
ATOM 898 C CA . GLU A 1 110 ? -3.658 -15.406 7.307 1.00 91.94 110 GLU A CA 1
ATOM 899 C C . GLU A 1 110 ? -4.215 -15.645 5.893 1.00 91.94 110 GLU A C 1
ATOM 901 O O . GLU A 1 110 ? -5.254 -15.102 5.522 1.00 91.94 110 GLU A O 1
ATOM 906 N N . CYS A 1 111 ? -3.551 -16.478 5.089 1.00 92.06 111 CYS A N 1
ATOM 907 C CA . CYS A 1 111 ? -3.951 -16.758 3.711 1.00 92.06 111 CYS A CA 1
ATOM 908 C C . CYS A 1 111 ? -5.164 -17.693 3.595 1.00 92.06 111 CYS A C 1
ATOM 910 O O . CYS A 1 111 ? -5.658 -17.905 2.489 1.00 92.06 111 CYS A O 1
ATOM 912 N N . HIS A 1 112 ? -5.622 -18.273 4.706 1.00 78.06 112 HIS A N 1
ATOM 913 C CA . HIS A 1 112 ? -6.751 -19.203 4.748 1.00 78.06 112 HIS A CA 1
ATOM 914 C C . HIS A 1 112 ? -8.095 -18.528 5.063 1.00 78.06 112 HIS A C 1
ATOM 916 O O . HIS A 1 112 ? -9.116 -19.210 5.091 1.00 78.06 112 HIS A O 1
ATOM 922 N N . GLU A 1 113 ? -8.111 -17.213 5.301 1.00 61.81 113 GLU A N 1
ATOM 923 C CA . GLU A 1 113 ? -9.305 -16.482 5.751 1.00 61.81 113 GLU A CA 1
ATOM 924 C C . GLU A 1 113 ? -10.214 -15.953 4.621 1.00 61.81 113 GLU A C 1
ATOM 926 O O . GLU A 1 113 ? -11.061 -15.099 4.883 1.00 61.81 113 GLU A O 1
ATOM 931 N N . TRP A 1 114 ? -10.084 -16.447 3.379 1.00 53.66 114 TRP A N 1
ATOM 932 C CA . TRP A 1 114 ? -10.869 -15.956 2.230 1.00 53.66 114 TRP A CA 1
ATOM 933 C C . TRP A 1 114 ? -11.291 -17.060 1.261 1.00 53.66 114 TRP A C 1
ATOM 935 O O . TRP A 1 114 ? -10.393 -17.710 0.677 1.00 53.66 114 TRP A O 1
#

InterPro domains:
  IPR000757 Beta-glucanase-like, N-terminal domain [PF00722] (4-35)
  IPR010713 Xyloglucan endo-transglycosylase, C-terminal [PF06955] (65-111)
  IPR013320 Concanavalin A-like lectin/glucanase domain superfamily [SSF49899] (3-112)
  IPR044791 Beta-glucanase/XTH [PTHR31062] (3-111)

Radius of gyration: 19.61 Å; chains: 1; bounding box: 39×40×44 Å